Protein AF-A0AA97PGS5-F1 (afdb_monomer)

Sequence (132 aa):
MQLEQACNFINLAALPANTVAGVANTDTDTNTNISINPAQPARRVFKIDGVDFTPLDTDCIIRICKGDKTIHAKFAPAGTEFDWYLDDRLTVLRLRSDCSVISGYVPKPWKVQGDKVSALPDDLSIVLAKWK

Radius of gyration: 24.05 Å; Cα contacts (8 Å, |Δi|>4): 193; chains: 1; bounding box: 53×39×69 Å

Secondary structure (DSSP, 8-state):
-------------------------------------PPPPPPP-EEETTEEE--SS--EEEEEEETTEEEEEEEE-TT-EEEEEETTEEEEEEE-TTS-EEES---TTEEEEEEEGGGS-TT-EEPPPPP-

Nearest PDB structures (foldseek):
  7nlj-assembly1_B  TM=7.992E-01  e=1.648E-04  Pyricularia oryzae Y34
  7nmm-assembly2_J  TM=7.057E-01  e=3.363E-05  Pyricularia oryzae B157
  7b1i-assembly1_C  TM=7.869E-01  e=1.214E-04  Pyricularia oryzae
  6fud-assembly1_B  TM=8.045E-01  e=1.752E-04  Pyricularia oryzae
  6fub-assembly1_B  TM=5.745E-01  e=1.074E-04  Pyricularia oryzae

Structure (mmCIF, N/CA/C/O backbone):
data_AF-A0AA97PGS5-F1
#
_entry.id   AF-A0AA97PGS5-F1
#
loop_
_atom_site.group_PDB
_atom_site.id
_atom_site.type_symbol
_atom_site.label_atom_id
_atom_site.label_alt_id
_atom_site.label_comp_id
_atom_site.label_asym_id
_atom_site.label_entity_id
_atom_site.label_seq_id
_atom_site.pdbx_PDB_ins_code
_atom_site.Cartn_x
_atom_site.Cartn_y
_atom_site.Cartn_z
_atom_site.occupancy
_atom_site.B_iso_or_equiv
_atom_site.auth_seq_id
_atom_site.auth_comp_id
_atom_site.auth_asym_id
_atom_site.auth_atom_id
_atom_site.pdbx_PDB_model_num
ATOM 1 N N . MET A 1 1 ? 20.958 -24.538 51.970 1.00 33.44 1 MET A N 1
ATOM 2 C CA . MET A 1 1 ? 21.495 -23.404 51.192 1.00 33.44 1 MET A CA 1
ATOM 3 C C . MET A 1 1 ? 20.396 -22.887 50.285 1.00 33.44 1 MET A C 1
ATOM 5 O O . MET A 1 1 ? 19.744 -23.700 49.651 1.00 33.44 1 MET A O 1
ATOM 9 N N . GLN A 1 2 ? 20.280 -21.560 50.256 1.00 37.06 2 GLN A N 1
ATOM 10 C CA . GLN A 1 2 ? 19.561 -20.690 49.319 1.00 37.06 2 GLN A CA 1
ATOM 11 C C . GLN A 1 2 ? 18.033 -20.537 49.408 1.00 37.06 2 GLN A C 1
ATOM 13 O O . GLN A 1 2 ? 17.270 -21.481 49.563 1.00 37.06 2 GLN A O 1
ATOM 18 N N . LEU A 1 3 ? 17.695 -19.245 49.363 1.00 29.91 3 LEU A N 1
ATOM 19 C CA . LEU A 1 3 ? 16.444 -18.538 49.581 1.00 29.91 3 LEU A CA 1
ATOM 20 C C . LEU A 1 3 ? 15.441 -18.672 48.425 1.00 29.91 3 LEU A C 1
ATOM 22 O O . LEU A 1 3 ? 15.818 -18.865 47.274 1.00 29.91 3 LEU A O 1
ATOM 26 N N . GLU A 1 4 ? 14.182 -18.455 48.810 1.00 36.16 4 GLU A N 1
ATOM 27 C CA . GLU A 1 4 ? 13.064 -17.807 48.108 1.00 36.16 4 GLU A CA 1
ATOM 28 C C . GLU A 1 4 ? 13.297 -17.234 46.697 1.00 36.16 4 GLU A C 1
ATOM 30 O O . GLU A 1 4 ? 14.165 -16.393 46.489 1.00 36.16 4 GLU A O 1
ATOM 35 N N . GLN A 1 5 ? 12.372 -17.528 45.777 1.00 34.41 5 GLN A N 1
ATOM 36 C CA . GLN A 1 5 ? 11.286 -16.588 45.451 1.00 34.41 5 GLN A CA 1
ATOM 37 C C . GLN A 1 5 ? 10.252 -17.258 44.538 1.00 34.41 5 GLN A C 1
ATOM 39 O O . GLN A 1 5 ? 10.554 -17.698 43.430 1.00 34.41 5 GLN A O 1
ATOM 44 N N . ALA A 1 6 ? 9.006 -17.305 45.009 1.00 40.12 6 ALA A N 1
ATOM 45 C CA . ALA A 1 6 ? 7.849 -17.478 44.149 1.00 40.12 6 ALA A CA 1
ATOM 46 C C . ALA A 1 6 ? 7.619 -16.162 43.393 1.00 40.12 6 ALA A C 1
ATOM 48 O O . ALA A 1 6 ? 7.458 -15.120 44.025 1.00 40.12 6 ALA A O 1
ATOM 49 N N . CYS A 1 7 ? 7.564 -16.206 42.063 1.00 32.34 7 CYS A N 1
ATOM 50 C CA . CYS A 1 7 ? 7.013 -15.111 41.271 1.00 32.34 7 CYS A CA 1
ATOM 51 C C . CYS A 1 7 ? 5.792 -15.620 40.514 1.00 32.34 7 CYS A C 1
ATOM 53 O O . CYS A 1 7 ? 5.876 -16.456 39.616 1.00 32.34 7 CYS A O 1
ATOM 55 N N . ASN A 1 8 ? 4.653 -15.117 40.980 1.00 35.53 8 ASN A N 1
ATOM 56 C CA . ASN A 1 8 ? 3.307 -15.345 40.496 1.00 35.53 8 ASN A CA 1
ATOM 57 C C . ASN A 1 8 ? 3.181 -15.194 38.978 1.00 35.53 8 ASN A C 1
ATOM 59 O O . ASN A 1 8 ? 3.725 -14.274 38.368 1.00 35.53 8 ASN A O 1
ATOM 63 N N . PHE A 1 9 ? 2.349 -16.057 38.402 1.00 35.41 9 PHE A N 1
ATOM 64 C CA . PHE A 1 9 ? 1.751 -15.860 37.092 1.00 35.41 9 PHE A CA 1
ATOM 65 C C . PHE A 1 9 ? 1.035 -14.504 37.040 1.00 35.41 9 PHE A C 1
ATOM 67 O O . PHE A 1 9 ? 0.063 -14.290 37.763 1.00 35.41 9 PHE A O 1
ATOM 74 N N . ILE A 1 10 ? 1.456 -13.623 36.134 1.00 39.31 10 ILE A N 1
ATOM 75 C CA . ILE A 1 10 ? 0.593 -12.563 35.612 1.00 39.31 10 ILE A CA 1
ATOM 76 C C . ILE A 1 10 ? 0.403 -12.862 34.129 1.00 39.31 10 ILE A C 1
ATOM 78 O O . ILE A 1 10 ? 1.186 -12.445 33.280 1.00 39.31 10 ILE A O 1
ATOM 82 N N . ASN A 1 11 ? -0.651 -13.618 33.813 1.00 36.28 11 ASN A N 1
ATOM 83 C CA . ASN A 1 11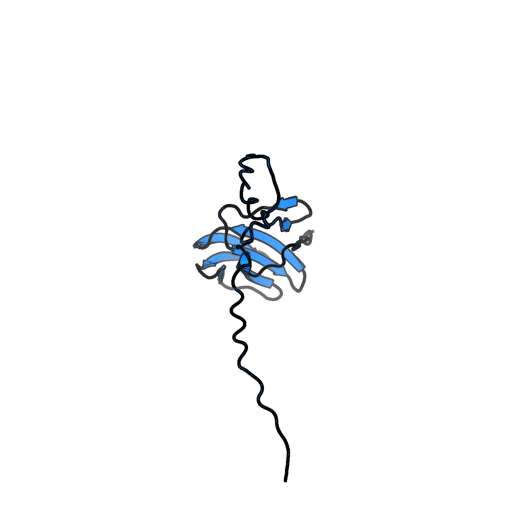 ? -1.256 -13.530 32.491 1.00 36.28 11 ASN A CA 1
ATOM 84 C C . ASN A 1 11 ? -1.828 -12.111 32.378 1.00 36.28 11 ASN A C 1
ATOM 86 O O . ASN A 1 11 ? -2.924 -11.850 32.872 1.00 36.28 11 ASN A O 1
ATOM 90 N N . LEU A 1 12 ? -1.090 -11.184 31.759 1.00 33.88 12 LEU A N 1
ATOM 91 C CA . LEU A 1 12 ? -1.674 -9.938 31.266 1.00 33.88 12 LEU A CA 1
ATOM 92 C C . LEU A 1 12 ? -2.566 -10.283 30.069 1.00 33.88 12 LEU A C 1
ATOM 94 O O . LEU A 1 12 ? -2.195 -10.110 28.911 1.00 33.88 12 LEU A O 1
ATOM 98 N N . ALA A 1 13 ? -3.770 -10.773 30.357 1.00 35.75 13 ALA A N 1
ATOM 99 C CA . ALA A 1 13 ? -4.888 -10.537 29.468 1.00 35.75 13 ALA A CA 1
ATOM 100 C C . ALA A 1 13 ? -5.117 -9.022 29.477 1.00 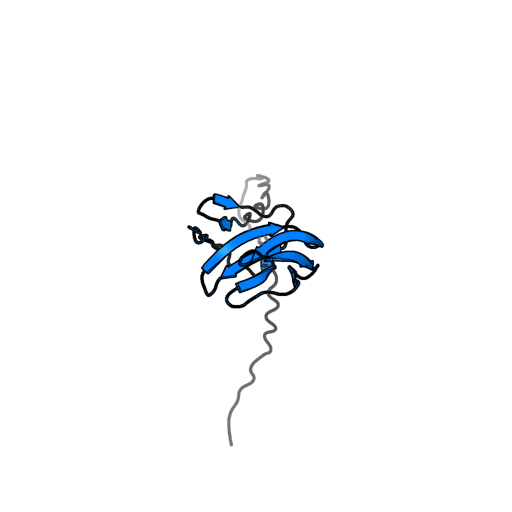35.75 13 ALA A C 1
ATOM 102 O O . ALA A 1 13 ? -5.642 -8.471 30.444 1.00 35.75 13 ALA A O 1
ATOM 103 N N . ALA A 1 14 ? -4.670 -8.335 28.426 1.00 38.25 14 ALA A N 1
ATOM 104 C CA . ALA A 1 14 ? -5.078 -6.964 28.162 1.00 38.25 14 ALA A CA 1
ATOM 105 C C . ALA A 1 14 ? -6.570 -6.981 27.796 1.00 38.25 14 ALA A C 1
ATOM 107 O O . ALA A 1 14 ? -6.951 -7.023 26.629 1.00 38.25 14 ALA A O 1
ATOM 108 N N . LEU A 1 15 ? -7.418 -7.025 28.821 1.00 40.41 15 LEU A N 1
ATOM 109 C CA . LEU A 1 15 ? -8.827 -6.685 28.715 1.00 40.41 15 LEU A CA 1
ATOM 110 C C . LEU A 1 15 ? -8.892 -5.205 28.311 1.00 40.41 15 LEU A C 1
ATOM 112 O O . LEU A 1 15 ? -8.265 -4.381 28.985 1.00 40.41 15 LEU A O 1
ATOM 116 N N . PRO A 1 16 ? -9.608 -4.826 27.238 1.00 38.66 16 PRO A N 1
ATOM 117 C CA . PRO A 1 16 ? -9.872 -3.419 26.992 1.00 38.66 16 PRO A CA 1
ATOM 118 C C . PRO A 1 16 ? -10.642 -2.870 28.196 1.00 38.66 16 PRO A C 1
ATOM 120 O O . PRO A 1 16 ? -11.685 -3.401 28.581 1.00 38.66 16 PRO A O 1
ATOM 123 N N . ALA A 1 17 ? -10.084 -1.834 28.818 1.00 42.78 17 ALA A N 1
ATOM 124 C CA . ALA A 1 17 ? -10.633 -1.165 29.985 1.00 42.78 17 ALA A CA 1
ATOM 125 C C . ALA A 1 17 ? -11.922 -0.410 29.627 1.00 42.78 17 ALA A C 1
ATOM 127 O O . ALA A 1 17 ? -11.920 0.805 29.497 1.00 42.78 17 ALA A O 1
ATOM 128 N N . ASN A 1 18 ? -13.031 -1.136 29.498 1.00 44.66 18 ASN A N 1
ATOM 129 C CA . ASN A 1 18 ? -14.378 -0.578 29.448 1.00 44.66 18 ASN A CA 1
ATOM 130 C C . ASN A 1 18 ? -15.211 -1.169 30.584 1.00 44.66 18 ASN A C 1
ATOM 132 O O . ASN A 1 18 ? -16.165 -1.912 30.371 1.00 44.66 18 ASN A O 1
ATOM 136 N N . THR A 1 19 ? -14.846 -0.850 31.821 1.00 38.78 19 THR A N 1
ATOM 137 C CA . THR A 1 19 ? -15.784 -0.939 32.942 1.00 38.78 19 THR A CA 1
ATOM 138 C C . THR A 1 19 ? -15.383 0.092 33.986 1.00 38.78 19 THR A C 1
ATOM 140 O O . THR A 1 19 ? -14.689 -0.212 34.951 1.00 38.78 19 THR A O 1
ATOM 143 N N . VAL A 1 20 ? -15.826 1.338 33.807 1.00 41.09 20 VAL A N 1
ATOM 144 C CA . VAL A 1 20 ? -16.028 2.196 34.976 1.00 41.09 20 VAL A CA 1
ATOM 145 C C . VAL A 1 20 ? -17.284 1.656 35.648 1.00 41.09 20 VAL A C 1
ATOM 147 O O . VAL A 1 20 ? -18.405 2.021 35.304 1.00 41.09 20 VAL A O 1
ATOM 150 N N . ALA A 1 21 ? -17.085 0.699 36.550 1.00 35.44 21 ALA A N 1
ATOM 151 C CA . ALA A 1 21 ? -18.078 0.367 37.549 1.00 35.44 21 ALA A CA 1
ATOM 152 C C . ALA A 1 21 ? -18.263 1.628 38.397 1.00 35.44 21 ALA A C 1
ATOM 154 O O . ALA A 1 21 ? -17.370 2.015 39.152 1.00 35.44 21 ALA A O 1
ATOM 155 N N . GLY A 1 22 ? -19.395 2.307 38.217 1.00 37.28 22 GLY A N 1
ATOM 156 C CA . GLY A 1 22 ? -19.840 3.341 39.136 1.00 37.28 22 GLY A CA 1
ATOM 157 C C . GLY A 1 22 ? -20.053 2.701 40.500 1.00 37.28 22 GLY A C 1
ATOM 158 O O . GLY A 1 22 ? -21.092 2.100 40.755 1.00 37.28 22 GLY A O 1
ATOM 159 N N . VAL A 1 23 ? -19.046 2.792 41.365 1.00 35.66 23 VAL A N 1
ATOM 160 C CA . VAL A 1 23 ? -19.227 2.576 42.795 1.00 35.66 23 VAL A CA 1
ATOM 161 C C . VAL A 1 23 ? -20.015 3.779 43.291 1.00 35.66 23 VAL A C 1
ATOM 163 O O . VAL A 1 23 ? -19.505 4.897 43.347 1.00 35.66 23 VAL A O 1
ATOM 166 N N . ALA A 1 24 ? -21.290 3.541 43.581 1.00 34.59 24 ALA A N 1
ATOM 167 C CA . ALA A 1 24 ? -22.124 4.458 44.329 1.00 34.59 24 ALA A CA 1
ATOM 168 C C . ALA A 1 24 ? -21.511 4.626 45.726 1.00 34.59 24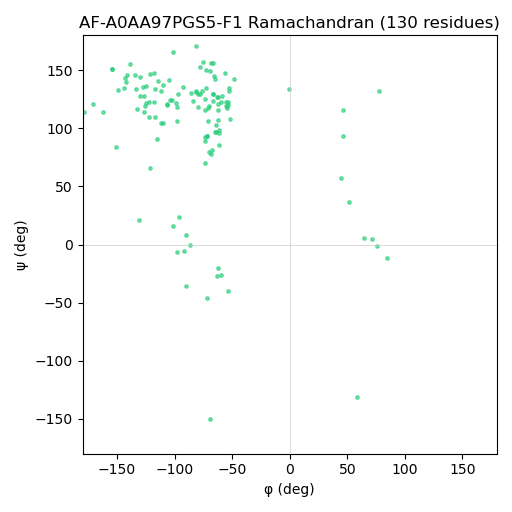 ALA A C 1
ATOM 170 O O . ALA A 1 24 ? -21.706 3.784 46.601 1.00 34.59 24 ALA A O 1
ATOM 171 N N . ASN A 1 25 ? -20.754 5.704 45.926 1.00 36.88 25 ASN A N 1
ATOM 172 C CA . ASN A 1 25 ? -20.544 6.226 47.265 1.00 36.88 25 ASN A CA 1
ATOM 173 C C . ASN A 1 25 ? -21.844 6.914 47.680 1.00 36.88 25 ASN A C 1
ATOM 175 O O . ASN A 1 25 ? -22.297 7.871 47.056 1.00 36.88 25 ASN A O 1
ATOM 179 N N . THR A 1 26 ? -22.461 6.348 48.709 1.00 44.34 26 THR A N 1
ATOM 180 C CA . THR A 1 26 ? -23.540 6.933 49.493 1.00 44.34 26 THR A CA 1
ATOM 181 C C . THR A 1 26 ? -23.139 8.318 49.976 1.00 44.34 26 THR A C 1
ATOM 183 O O . THR A 1 26 ? -22.300 8.413 50.863 1.00 44.34 26 THR A O 1
ATOM 186 N N . ASP A 1 27 ? -23.744 9.356 49.404 1.00 38.56 27 ASP A N 1
ATOM 187 C CA . ASP A 1 27 ? -24.137 10.559 50.133 1.00 38.56 27 ASP A CA 1
ATOM 188 C C . ASP A 1 27 ? -25.181 11.350 49.323 1.00 38.56 27 ASP A C 1
ATOM 190 O O . ASP A 1 27 ? -24.914 11.853 48.239 1.00 38.56 27 ASP A O 1
ATOM 194 N N . THR A 1 28 ? -26.384 11.394 49.897 1.00 42.91 28 THR A N 1
ATOM 195 C CA . THR A 1 28 ? -27.423 12.441 49.837 1.00 42.91 28 THR A CA 1
ATOM 196 C C . THR A 1 28 ? -27.818 13.076 48.487 1.00 42.91 28 THR A C 1
ATOM 198 O O . THR A 1 28 ? -27.079 13.847 47.891 1.00 42.91 28 THR A O 1
ATOM 201 N N . ASP A 1 29 ? -29.081 12.838 48.105 1.00 43.91 29 ASP 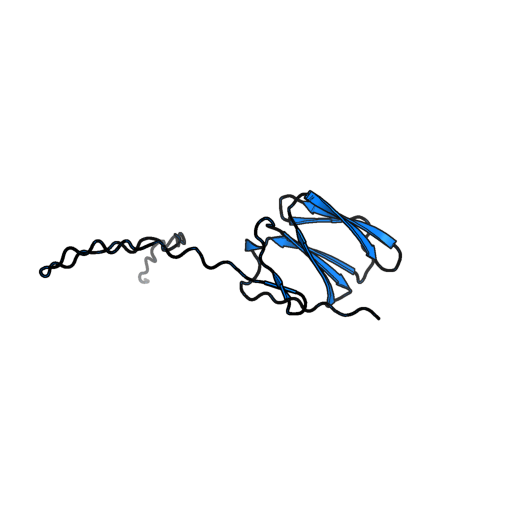A N 1
ATOM 202 C CA . ASP A 1 29 ? -29.973 13.718 47.329 1.00 43.91 29 ASP A CA 1
ATOM 203 C C . ASP A 1 29 ? -29.432 14.418 46.067 1.00 43.91 29 ASP A C 1
ATOM 205 O O . ASP A 1 29 ? -28.990 15.562 46.100 1.00 43.91 29 ASP A O 1
ATOM 209 N N . THR A 1 30 ? -29.626 13.792 44.899 1.00 37.78 30 THR A N 1
ATOM 210 C CA . THR A 1 30 ? -30.360 14.376 43.749 1.00 37.78 30 THR A CA 1
ATOM 211 C C . THR A 1 30 ? -30.415 13.370 42.598 1.00 37.78 30 THR A C 1
ATOM 213 O O . THR A 1 30 ? -29.411 13.007 41.992 1.00 37.78 30 THR A O 1
ATOM 216 N N . ASN A 1 31 ? -31.624 12.912 42.281 1.00 43.38 31 ASN A N 1
ATOM 217 C CA . ASN A 1 31 ? -31.918 11.903 41.267 1.00 43.38 31 ASN A CA 1
ATOM 218 C C . ASN A 1 31 ? -31.773 12.476 39.840 1.00 43.38 31 ASN A C 1
ATOM 220 O O . ASN A 1 31 ? -32.759 12.702 39.138 1.00 43.38 31 ASN A O 1
ATOM 224 N N . THR A 1 32 ? -30.541 12.757 39.413 1.00 41.91 32 THR A N 1
ATOM 225 C CA . THR A 1 32 ? -30.225 13.038 38.009 1.00 41.91 32 THR A CA 1
ATOM 226 C C . THR A 1 32 ? -29.699 11.760 37.367 1.00 41.91 32 THR A C 1
ATOM 228 O O . THR A 1 32 ? -28.585 11.320 37.626 1.00 41.91 32 THR A O 1
ATOM 231 N N . ASN A 1 33 ? -30.530 11.138 36.526 1.00 42.31 33 ASN A N 1
ATOM 232 C CA . ASN A 1 33 ? -30.110 10.089 35.599 1.00 42.31 33 ASN A CA 1
ATOM 233 C C . ASN A 1 33 ? -29.073 10.679 34.629 1.00 42.31 33 ASN A C 1
ATOM 235 O O . ASN A 1 33 ? -29.418 11.153 33.546 1.00 42.31 33 ASN A O 1
ATOM 239 N N . ILE A 1 34 ? -27.800 10.685 35.022 1.00 49.41 34 ILE A N 1
ATOM 240 C CA . ILE A 1 34 ? -26.691 11.004 34.127 1.00 49.41 34 ILE A CA 1
ATOM 241 C C . ILE A 1 34 ? -26.555 9.807 33.189 1.00 49.41 34 ILE A C 1
ATOM 243 O O . ILE A 1 34 ? -25.917 8.804 33.503 1.00 49.41 34 ILE A O 1
ATOM 247 N N . SER A 1 35 ? -27.217 9.894 32.036 1.00 44.69 35 SER A N 1
ATOM 248 C CA . SER A 1 35 ? -26.968 9.000 30.913 1.00 44.69 35 SER A CA 1
ATOM 249 C C . SER A 1 35 ? -25.532 9.242 30.453 1.00 44.69 35 SER A C 1
ATOM 251 O O . SER A 1 35 ? -25.240 10.210 29.749 1.00 44.69 35 SER A O 1
ATOM 253 N N . ILE A 1 36 ? -24.609 8.401 30.919 1.00 50.50 36 ILE A N 1
ATOM 254 C CA . ILE A 1 36 ? -23.239 8.379 30.416 1.00 50.50 36 ILE A CA 1
ATOM 255 C C . ILE A 1 36 ? -23.333 7.779 29.018 1.00 50.50 36 ILE A C 1
ATOM 257 O O . ILE A 1 36 ? -23.373 6.562 28.849 1.00 50.50 36 ILE A O 1
ATOM 261 N N . ASN A 1 37 ? -23.444 8.644 28.012 1.00 51.44 37 ASN A N 1
ATOM 262 C CA . ASN A 1 37 ? -23.331 8.226 26.627 1.00 51.44 37 ASN A CA 1
ATOM 263 C C . ASN A 1 37 ? -21.906 7.671 26.457 1.00 51.44 37 ASN A C 1
ATOM 265 O O . ASN A 1 37 ? -20.957 8.430 26.689 1.00 51.44 37 ASN A O 1
ATOM 269 N N . PRO A 1 38 ? -21.712 6.373 26.152 1.00 53.03 38 PRO A N 1
ATOM 270 C CA . PRO A 1 38 ? -20.373 5.844 25.951 1.00 53.03 38 PRO A CA 1
ATOM 271 C C . PRO A 1 38 ? -19.698 6.680 24.867 1.00 53.03 38 PRO A C 1
ATOM 273 O O . PRO A 1 38 ? -20.234 6.832 23.768 1.00 53.03 38 PRO A O 1
ATOM 276 N N . ALA A 1 39 ? -18.549 7.273 25.200 1.00 61.66 39 ALA A N 1
ATOM 277 C CA . ALA A 1 39 ? -17.771 8.027 24.233 1.00 61.66 39 ALA A CA 1
ATOM 278 C C . ALA A 1 39 ? -17.532 7.120 23.021 1.00 61.66 39 ALA A C 1
ATOM 280 O O . ALA A 1 39 ? -17.016 6.008 23.172 1.00 61.66 39 ALA A O 1
ATOM 281 N N . GLN A 1 40 ? -17.957 7.562 21.834 1.00 57.44 40 GLN A N 1
ATOM 282 C CA . GLN A 1 40 ? -17.649 6.836 20.608 1.00 57.44 40 GLN A CA 1
ATOM 283 C C . GLN A 1 40 ? -16.133 6.611 20.559 1.00 57.44 40 GLN A C 1
ATOM 285 O O . GLN A 1 40 ? -15.381 7.545 20.862 1.00 57.44 40 GLN A O 1
ATOM 290 N N . PRO A 1 41 ? -15.673 5.395 20.212 1.00 58.56 41 PRO A N 1
ATOM 291 C CA . PRO A 1 41 ? -14.249 5.125 20.113 1.00 58.56 41 PRO A CA 1
ATOM 292 C C . PRO A 1 41 ? -13.607 6.168 19.199 1.00 58.56 41 PRO A C 1
ATOM 294 O O . PRO A 1 41 ? -14.134 6.465 18.122 1.00 58.56 41 PRO A O 1
ATOM 297 N N . ALA A 1 42 ? -12.496 6.752 19.655 1.00 65.19 42 ALA A N 1
ATOM 298 C CA . ALA A 1 42 ? -11.779 7.762 18.894 1.00 65.19 42 ALA A CA 1
ATOM 299 C C . ALA A 1 42 ? -11.444 7.194 17.509 1.00 65.19 42 ALA A C 1
ATOM 301 O O . ALA A 1 42 ? -10.761 6.177 17.373 1.00 65.19 42 ALA A O 1
ATOM 302 N N . ARG A 1 43 ? -11.986 7.827 16.469 1.00 73.69 43 ARG A N 1
ATOM 303 C CA . ARG A 1 43 ? -11.793 7.396 15.087 1.00 73.69 43 ARG A CA 1
ATOM 304 C C . ARG A 1 43 ? -10.338 7.682 14.702 1.00 73.69 43 ARG A C 1
ATOM 306 O O . ARG A 1 43 ? -9.917 8.834 14.744 1.00 73.69 43 ARG A O 1
ATOM 313 N N . ARG A 1 44 ? -9.570 6.645 14.355 1.00 83.94 44 ARG A N 1
ATOM 314 C CA . ARG A 1 44 ? -8.150 6.776 13.972 1.00 83.94 44 ARG A CA 1
ATOM 315 C C . ARG A 1 44 ? -8.036 7.540 12.652 1.00 83.94 44 ARG A C 1
ATOM 317 O O . ARG A 1 44 ? -8.713 7.187 11.687 1.00 83.94 44 ARG A O 1
ATOM 324 N N . VAL A 1 45 ? -7.194 8.570 12.609 1.00 87.62 45 VAL A N 1
ATOM 325 C CA . VAL A 1 45 ? -6.978 9.412 11.423 1.00 87.62 45 VAL A CA 1
ATOM 326 C C . VAL A 1 45 ? -5.527 9.283 10.985 1.00 87.62 45 VAL A C 1
ATOM 328 O O . VAL A 1 45 ? -4.616 9.579 11.748 1.00 87.62 45 VAL A O 1
ATOM 331 N N . PHE A 1 46 ? -5.327 8.866 9.742 1.00 90.69 46 PHE A N 1
ATOM 332 C CA . PHE A 1 46 ? -4.021 8.746 9.101 1.00 90.69 46 PHE A CA 1
ATOM 333 C C . PHE A 1 46 ? -3.780 9.924 8.171 1.00 90.69 46 PHE A C 1
ATOM 335 O O . PHE A 1 46 ? -4.727 10.620 7.811 1.00 90.69 46 PHE A O 1
ATOM 342 N N . LYS A 1 47 ? -2.539 10.134 7.727 1.00 92.88 47 LYS A N 1
ATOM 343 C CA . LYS A 1 47 ? -2.237 11.183 6.743 1.00 92.88 47 LYS A CA 1
ATOM 344 C C . LYS A 1 47 ? -1.467 10.635 5.551 1.00 92.88 47 LYS A C 1
ATOM 346 O O . LYS A 1 47 ? -0.512 9.884 5.726 1.00 92.88 47 LYS A O 1
ATOM 351 N N . ILE A 1 48 ? -1.856 11.037 4.344 1.00 91.56 48 ILE A N 1
ATOM 352 C CA . ILE A 1 48 ? -1.077 10.830 3.114 1.00 91.56 48 ILE A CA 1
ATOM 353 C C . ILE A 1 48 ? -0.906 12.200 2.461 1.00 91.56 48 ILE A C 1
ATOM 355 O O . ILE A 1 48 ? -1.894 12.868 2.175 1.00 91.56 48 ILE A O 1
ATOM 359 N N . ASP A 1 49 ? 0.335 12.655 2.289 1.00 91.88 49 ASP A N 1
ATOM 360 C CA . ASP A 1 49 ? 0.661 14.009 1.807 1.00 91.88 49 ASP A CA 1
ATOM 361 C C . ASP A 1 49 ? -0.046 15.132 2.588 1.00 91.88 49 ASP A C 1
ATOM 363 O O . ASP A 1 49 ? -0.451 16.156 2.041 1.00 91.88 49 ASP A O 1
ATOM 367 N N . GLY A 1 50 ? -0.204 14.936 3.901 1.00 89.06 50 GLY A N 1
ATOM 368 C CA . GLY A 1 50 ? -0.875 15.888 4.790 1.00 89.06 50 GLY A CA 1
ATOM 369 C C . GLY A 1 50 ? -2.402 15.897 4.680 1.00 89.06 50 GLY A C 1
ATOM 370 O O . GLY A 1 50 ? -3.045 16.619 5.438 1.00 89.06 50 GLY A O 1
ATOM 371 N N . VAL A 1 51 ? -2.982 15.088 3.791 1.00 89.38 51 VAL A N 1
ATOM 372 C CA . VAL A 1 51 ? -4.428 14.892 3.694 1.00 89.38 51 VAL A CA 1
ATOM 373 C C . VAL A 1 51 ? -4.853 13.832 4.697 1.00 89.38 51 VAL A C 1
ATOM 375 O O . VAL A 1 51 ? -4.353 12.705 4.672 1.00 89.38 51 VAL A O 1
ATOM 378 N N . ASP A 1 52 ? -5.787 14.205 5.565 1.00 89.50 52 ASP A N 1
ATOM 379 C CA . ASP A 1 52 ? -6.374 13.301 6.543 1.00 89.50 52 ASP A CA 1
ATOM 380 C C . ASP A 1 52 ? -7.192 12.213 5.837 1.00 89.50 52 ASP A C 1
ATOM 382 O O . ASP A 1 52 ? -8.052 12.480 4.995 1.00 89.50 52 ASP A O 1
ATOM 386 N N . PHE A 1 53 ? -6.924 10.967 6.202 1.00 84.25 53 PHE A N 1
ATOM 387 C CA . PHE A 1 53 ? -7.609 9.792 5.710 1.00 84.25 53 PHE A CA 1
ATOM 388 C C . PHE A 1 53 ? -8.155 8.995 6.879 1.00 84.25 53 PHE A C 1
ATOM 390 O O . PHE A 1 53 ? -7.470 8.745 7.873 1.00 84.25 53 PHE A O 1
ATOM 397 N N . THR A 1 54 ? -9.390 8.536 6.738 1.00 86.25 54 THR A N 1
ATOM 398 C CA . THR A 1 54 ? -10.004 7.692 7.745 1.00 86.25 54 THR A CA 1
ATOM 399 C C . THR A 1 54 ? -10.541 6.411 7.120 1.00 86.25 54 THR A C 1
ATOM 401 O O . THR A 1 54 ? -11.496 6.482 6.343 1.00 86.25 54 THR A O 1
ATOM 404 N N . PRO A 1 55 ? -9.976 5.245 7.464 1.00 76.88 55 PRO A N 1
ATOM 405 C CA . PRO A 1 55 ? -10.410 3.966 6.931 1.00 76.88 55 PRO A CA 1
ATOM 406 C C . PRO A 1 55 ? -11.746 3.592 7.567 1.00 76.88 55 PRO A C 1
ATOM 408 O O . PRO A 1 55 ? -11.791 3.042 8.661 1.00 76.88 55 PRO A O 1
ATOM 411 N N . LEU A 1 56 ? -12.842 3.971 6.908 1.00 75.69 56 LEU A N 1
ATOM 412 C CA . LEU A 1 56 ? -14.195 3.581 7.311 1.00 75.69 56 LEU A CA 1
ATOM 413 C C . LEU A 1 56 ? -14.451 2.105 7.026 1.00 75.69 56 LEU A C 1
ATOM 415 O O . LEU A 1 56 ? -14.923 1.392 7.901 1.00 75.69 56 LEU A O 1
ATOM 419 N N . ASP A 1 57 ? -14.068 1.672 5.825 1.00 72.44 57 ASP A N 1
ATOM 420 C CA . ASP A 1 57 ? -14.426 0.363 5.270 1.00 72.44 57 ASP A CA 1
ATOM 421 C C . ASP A 1 57 ? -13.197 -0.384 4.720 1.00 7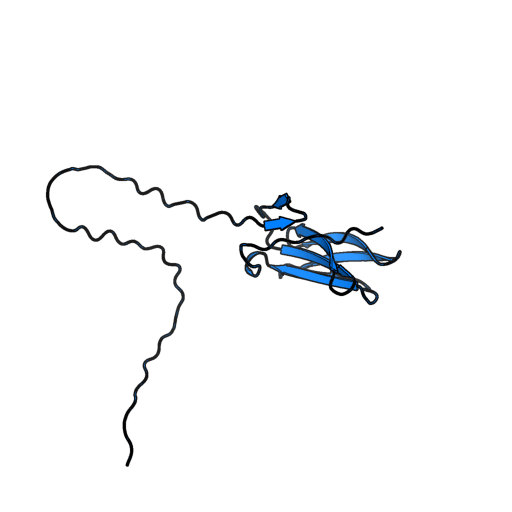2.44 57 ASP A C 1
ATOM 423 O O . ASP A 1 57 ? -13.300 -1.233 3.833 1.00 72.44 57 ASP A O 1
ATOM 427 N N . THR A 1 58 ? -11.994 -0.017 5.174 1.00 81.81 58 THR A N 1
ATOM 428 C CA . THR A 1 58 ? -10.739 -0.562 4.637 1.00 81.81 58 THR A CA 1
ATOM 429 C C . THR A 1 58 ? -9.801 -0.998 5.751 1.00 81.81 58 THR A C 1
ATOM 431 O O . THR A 1 58 ? -9.275 -0.163 6.480 1.00 81.81 58 THR A O 1
ATOM 434 N N . ASP A 1 59 ? -9.502 -2.289 5.818 1.00 86.56 59 ASP A N 1
ATOM 435 C CA . ASP A 1 59 ? -8.600 -2.833 6.840 1.00 86.56 59 ASP A CA 1
ATOM 436 C C . ASP A 1 59 ? -7.141 -2.896 6.393 1.00 86.56 59 ASP A C 1
ATOM 438 O O . ASP A 1 59 ? -6.265 -3.220 7.195 1.00 86.56 59 ASP A O 1
ATOM 442 N N . CYS A 1 60 ? -6.867 -2.580 5.126 1.00 93.19 60 CYS A N 1
ATOM 443 C CA . CYS A 1 60 ? -5.540 -2.673 4.543 1.00 93.19 60 CYS A CA 1
ATOM 444 C C . CYS A 1 60 ? -5.062 -1.327 4.002 1.00 93.19 60 CYS A C 1
ATOM 446 O O . CYS A 1 60 ? -5.826 -0.535 3.446 1.00 93.19 60 CYS A O 1
ATOM 448 N N . ILE A 1 61 ? -3.755 -1.118 4.090 1.00 94.25 61 ILE A N 1
ATOM 449 C CA . ILE A 1 61 ? -3.032 -0.139 3.288 1.00 94.25 61 ILE A CA 1
ATOM 450 C C . ILE A 1 61 ? -2.068 -0.881 2.372 1.00 94.25 61 ILE A C 1
ATOM 452 O O . ILE A 1 61 ? -1.430 -1.846 2.785 1.00 94.25 61 ILE A O 1
ATOM 456 N N . ILE A 1 62 ? -1.942 -0.419 1.135 1.00 95.06 62 ILE A N 1
ATOM 457 C CA . ILE A 1 62 ? -0.874 -0.821 0.227 1.00 95.06 62 ILE A CA 1
ATOM 458 C C . ILE A 1 62 ? 0.087 0.342 0.022 1.00 95.06 62 ILE A C 1
ATOM 460 O O . ILE A 1 62 ? -0.336 1.486 -0.141 1.00 95.06 62 ILE A O 1
ATOM 464 N N . ARG A 1 63 ? 1.387 0.048 0.040 1.00 95.44 63 ARG A N 1
ATOM 465 C CA . ARG A 1 63 ? 2.480 0.997 -0.163 1.00 95.44 63 ARG A CA 1
ATOM 466 C C . ARG A 1 63 ? 3.400 0.488 -1.262 1.00 95.44 63 ARG A C 1
ATOM 468 O O . ARG A 1 63 ? 3.878 -0.644 -1.210 1.00 95.44 63 ARG A O 1
ATOM 475 N N . ILE A 1 64 ? 3.667 1.338 -2.243 1.00 95.31 64 ILE A N 1
ATOM 476 C CA . ILE A 1 64 ? 4.635 1.087 -3.308 1.00 95.31 64 ILE A CA 1
ATOM 477 C C . ILE A 1 64 ? 5.839 1.963 -3.029 1.00 95.31 64 ILE A C 1
ATOM 479 O O . ILE A 1 64 ? 5.733 3.189 -2.966 1.00 95.31 64 ILE A O 1
ATOM 483 N N . CYS A 1 65 ? 6.987 1.326 -2.860 1.00 95.06 65 CYS A N 1
ATOM 484 C CA . CYS A 1 65 ? 8.236 1.965 -2.502 1.00 95.06 65 CYS A CA 1
ATOM 485 C C . CYS A 1 65 ? 9.274 1.768 -3.609 1.00 95.06 65 CYS A C 1
ATOM 487 O O . CYS A 1 65 ? 9.310 0.716 -4.249 1.00 95.06 65 CYS A O 1
ATOM 489 N N . LYS A 1 66 ? 10.158 2.750 -3.788 1.00 93.94 66 LYS A N 1
ATOM 490 C CA . LYS A 1 66 ? 11.385 2.626 -4.583 1.00 93.94 66 LYS A CA 1
ATOM 491 C C . LYS A 1 66 ? 12.570 2.958 -3.681 1.00 93.94 66 LYS A C 1
ATOM 493 O O . LYS A 1 66 ? 12.732 4.107 -3.265 1.00 93.94 66 LYS A O 1
ATOM 498 N N . GLY A 1 67 ? 13.366 1.946 -3.337 1.00 91.94 67 GLY A N 1
ATOM 499 C CA . GLY A 1 67 ? 14.284 2.030 -2.199 1.00 91.94 67 GLY A CA 1
ATOM 500 C C . GLY A 1 67 ? 13.510 2.318 -0.909 1.00 91.94 67 GLY A C 1
ATOM 501 O O . GLY A 1 67 ? 12.473 1.704 -0.660 1.00 91.94 67 GLY A O 1
ATOM 502 N N . ASP A 1 68 ? 13.969 3.303 -0.138 1.00 90.69 68 ASP A N 1
ATOM 503 C CA . ASP A 1 68 ? 13.354 3.694 1.141 1.00 90.69 68 ASP A CA 1
ATOM 504 C C . ASP A 1 68 ? 12.211 4.713 0.995 1.00 90.69 68 ASP A C 1
ATOM 506 O O . ASP A 1 68 ? 11.610 5.142 1.979 1.00 90.69 68 ASP A O 1
ATOM 510 N N . LYS A 1 69 ? 11.900 5.134 -0.235 1.00 92.75 69 LYS A N 1
ATOM 511 C CA . LYS A 1 69 ? 10.890 6.162 -0.505 1.00 92.75 69 LYS A CA 1
ATOM 512 C C . LYS A 1 69 ? 9.556 5.528 -0.862 1.00 92.75 69 LYS A C 1
ATOM 514 O O . LYS A 1 69 ? 9.495 4.710 -1.777 1.00 92.75 69 LYS A O 1
ATOM 519 N N . THR A 1 70 ? 8.482 5.962 -0.208 1.00 95.19 70 THR A N 1
ATOM 520 C CA . THR A 1 70 ? 7.112 5.609 -0.606 1.00 95.19 70 THR A CA 1
ATOM 521 C C . THR A 1 70 ? 6.695 6.485 -1.781 1.00 95.19 70 THR A C 1
ATOM 523 O O . THR A 1 70 ? 6.664 7.702 -1.657 1.00 95.19 70 THR A O 1
ATOM 526 N N . ILE A 1 71 ? 6.408 5.875 -2.928 1.00 94.94 71 ILE A N 1
ATOM 527 C CA . ILE A 1 71 ? 5.957 6.553 -4.153 1.00 94.94 71 ILE A CA 1
ATOM 528 C C . ILE A 1 71 ? 4.432 6.640 -4.185 1.00 94.94 71 ILE A C 1
ATOM 530 O O . ILE A 1 71 ? 3.865 7.626 -4.642 1.00 94.94 71 ILE A O 1
ATOM 534 N N . HIS A 1 72 ? 3.767 5.604 -3.681 1.00 94.38 72 HIS A N 1
ATOM 535 C CA . HIS A 1 72 ? 2.316 5.539 -3.625 1.00 94.38 72 HIS A CA 1
ATOM 536 C C . HIS A 1 72 ? 1.867 4.848 -2.345 1.00 94.38 72 HIS A C 1
ATOM 538 O O . HIS A 1 72 ? 2.497 3.886 -1.900 1.00 94.38 72 HIS A O 1
ATOM 544 N N . ALA A 1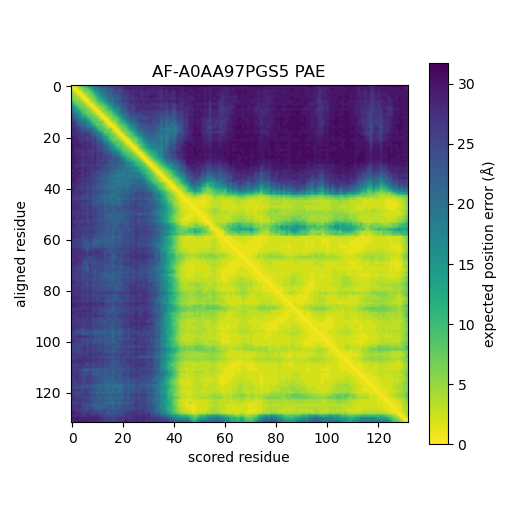 73 ? 0.763 5.319 -1.778 1.00 93.88 73 ALA A N 1
ATOM 545 C CA . ALA A 1 73 ? 0.084 4.663 -0.679 1.00 93.88 73 ALA A CA 1
ATOM 546 C C . ALA A 1 73 ? -1.426 4.811 -0.853 1.00 93.88 73 ALA A C 1
ATOM 548 O O . ALA A 1 73 ? -1.905 5.876 -1.243 1.00 93.88 73 ALA A O 1
ATOM 549 N N . LYS A 1 74 ? -2.170 3.747 -0.560 1.00 91.69 74 LYS A N 1
ATOM 550 C CA . LYS A 1 74 ? -3.627 3.745 -0.663 1.00 91.69 74 LYS A CA 1
ATOM 551 C C . LYS A 1 74 ? -4.230 2.804 0.365 1.00 91.69 74 LYS A C 1
ATOM 553 O O . LYS A 1 74 ? -3.804 1.660 0.488 1.00 91.69 74 LYS A O 1
ATOM 558 N N . PHE A 1 75 ? -5.249 3.276 1.068 1.00 92.38 75 PHE A N 1
ATOM 559 C CA . PHE A 1 75 ? -6.113 2.415 1.863 1.00 92.38 75 PHE A CA 1
ATOM 560 C C . PHE A 1 75 ? -7.154 1.762 0.955 1.00 92.38 75 PHE A C 1
ATOM 562 O O . PHE A 1 75 ? -7.759 2.425 0.109 1.00 92.38 75 PHE A O 1
ATOM 569 N N . ALA A 1 76 ? -7.325 0.454 1.092 1.00 91.38 76 ALA A N 1
ATOM 570 C CA . ALA A 1 76 ? -8.208 -0.330 0.242 1.00 91.38 76 ALA A CA 1
ATOM 571 C C . ALA A 1 76 ? -8.692 -1.581 0.987 1.00 91.38 76 ALA A C 1
ATOM 573 O O . ALA A 1 76 ? -7.978 -2.091 1.854 1.00 91.38 76 ALA A O 1
ATOM 574 N N . PRO A 1 77 ? -9.888 -2.101 0.672 1.00 91.94 77 PRO A N 1
ATOM 575 C CA . PRO A 1 77 ? -10.332 -3.362 1.242 1.00 91.94 77 PRO A CA 1
ATOM 576 C C . PRO A 1 77 ? -9.468 -4.522 0.729 1.00 91.94 77 PRO A C 1
ATOM 578 O O . PRO A 1 77 ? -8.879 -4.467 -0.359 1.00 91.94 77 PRO A O 1
ATOM 581 N N . ALA A 1 78 ? -9.423 -5.606 1.500 1.00 90.75 78 ALA A N 1
ATOM 582 C CA . ALA A 1 78 ? -8.854 -6.857 1.027 1.00 90.75 78 ALA A CA 1
ATOM 583 C C . ALA A 1 78 ? -9.548 -7.331 -0.261 1.00 90.75 78 ALA A C 1
ATOM 585 O O . ALA A 1 78 ? -10.736 -7.105 -0.473 1.00 90.75 78 ALA A O 1
ATOM 586 N N . GLY A 1 79 ? -8.801 -8.001 -1.133 1.00 90.25 79 GLY A N 1
ATOM 587 C CA . GLY A 1 79 ? -9.282 -8.436 -2.442 1.00 90.25 79 GLY A CA 1
ATOM 588 C C . GLY A 1 79 ? -9.181 -7.372 -3.532 1.00 90.25 79 GLY A C 1
ATOM 589 O O . GLY A 1 79 ? -9.311 -7.733 -4.698 1.00 90.25 79 GLY A 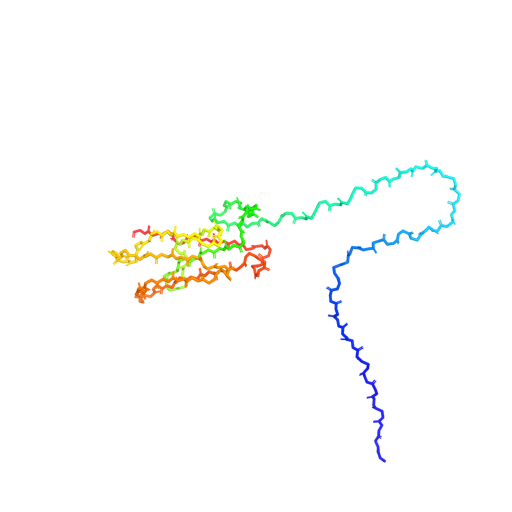O 1
ATOM 590 N N . THR A 1 80 ? -8.902 -6.108 -3.187 1.00 92.06 80 THR A N 1
ATOM 591 C CA . THR A 1 80 ? -8.693 -5.048 -4.182 1.00 92.06 80 THR A CA 1
ATOM 592 C C . THR A 1 80 ? -7.533 -5.404 -5.102 1.00 92.06 80 THR A C 1
ATOM 594 O O . THR A 1 80 ? -6.421 -5.677 -4.639 1.00 92.06 80 THR A O 1
ATOM 597 N N . GLU A 1 81 ? -7.805 -5.349 -6.400 1.00 94.00 81 GLU A N 1
ATOM 598 C CA . GLU A 1 81 ? -6.822 -5.434 -7.470 1.00 94.00 81 GLU A CA 1
ATOM 599 C C . GLU A 1 81 ? -6.603 -4.046 -8.061 1.00 94.00 81 GLU A C 1
ATOM 601 O O . GLU A 1 81 ? -7.539 -3.251 -8.180 1.00 94.00 81 GLU A O 1
ATOM 606 N N . PHE A 1 82 ? -5.361 -3.734 -8.406 1.00 90.75 82 PHE A N 1
ATOM 607 C CA . PHE A 1 82 ? -5.052 -2.534 -9.161 1.00 90.75 82 PHE A CA 1
ATOM 608 C C . PHE A 1 82 ? -3.759 -2.696 -9.949 1.00 90.75 82 PHE A C 1
ATOM 610 O O . PHE A 1 82 ? -2.831 -3.411 -9.566 1.00 90.75 82 PHE A O 1
ATOM 617 N N . ASP A 1 83 ? -3.726 -1.970 -11.053 1.00 92.69 83 ASP A N 1
ATOM 618 C CA . ASP A 1 83 ? -2.633 -1.949 -12.003 1.00 92.69 83 ASP A CA 1
ATOM 619 C C . ASP A 1 83 ? -1.653 -0.832 -11.661 1.00 92.69 83 ASP A C 1
ATOM 621 O O . ASP A 1 83 ? -2.049 0.297 -11.356 1.00 92.69 83 ASP A O 1
ATOM 625 N N . TRP A 1 84 ? -0.358 -1.138 -11.716 1.00 93.38 84 TRP A N 1
ATOM 626 C CA . TRP A 1 84 ? 0.692 -0.161 -11.465 1.00 93.38 84 TRP A CA 1
ATOM 627 C C . TRP A 1 84 ? 1.878 -0.344 -12.406 1.00 93.38 84 TRP A C 1
ATOM 629 O O . TRP A 1 84 ? 2.234 -1.466 -12.748 1.00 93.38 84 TRP A O 1
ATOM 639 N N . TYR A 1 85 ? 2.531 0.754 -12.788 1.00 91.62 85 TYR A N 1
ATOM 640 C CA . TYR A 1 85 ? 3.745 0.712 -13.602 1.00 91.62 85 TYR A CA 1
ATOM 641 C C . TYR A 1 85 ? 5.000 0.850 -12.734 1.00 91.62 85 TYR A C 1
ATOM 643 O O . TYR A 1 85 ? 5.177 1.838 -12.020 1.00 91.62 85 TYR A O 1
ATOM 651 N N . LEU A 1 86 ? 5.885 -0.143 -12.810 1.00 92.50 86 LEU A N 1
ATOM 652 C CA . LEU A 1 86 ? 7.203 -0.143 -12.172 1.00 92.50 86 LEU A CA 1
ATOM 653 C C . LEU A 1 86 ? 8.276 -0.036 -13.265 1.00 92.50 86 LEU A C 1
ATOM 655 O O . LEU A 1 86 ? 8.518 -1.016 -13.965 1.00 92.50 86 LEU A O 1
ATOM 659 N N . ASP A 1 87 ? 8.893 1.143 -13.422 1.00 87.81 87 ASP A N 1
ATOM 660 C CA . ASP A 1 87 ? 9.868 1.451 -14.493 1.00 87.81 87 ASP A CA 1
ATOM 661 C C . ASP A 1 87 ? 9.393 0.935 -15.877 1.00 87.81 87 ASP A C 1
ATOM 663 O O . ASP A 1 87 ? 10.037 0.096 -16.504 1.00 87.81 87 ASP A O 1
ATOM 667 N N . ASP A 1 88 ? 8.207 1.382 -16.307 1.00 88.06 88 ASP A N 1
ATOM 668 C CA . ASP A 1 88 ? 7.547 1.050 -17.587 1.00 88.06 88 ASP A CA 1
ATOM 669 C C . ASP A 1 88 ? 6.982 -0.371 -17.729 1.00 88.06 88 ASP A C 1
ATOM 671 O O . ASP A 1 88 ? 6.435 -0.731 -18.773 1.00 88.06 88 ASP A O 1
ATOM 675 N N . ARG A 1 89 ? 7.032 -1.188 -16.674 1.00 90.06 89 ARG A N 1
ATOM 676 C CA . ARG A 1 89 ? 6.393 -2.510 -16.666 1.00 90.06 89 ARG A CA 1
ATOM 677 C C . ARG A 1 89 ? 5.088 -2.484 -15.896 1.00 90.06 89 ARG A C 1
ATOM 679 O O . ARG A 1 89 ? 5.078 -2.148 -14.715 1.00 90.06 89 ARG A O 1
ATOM 686 N N . LEU A 1 90 ? 4.011 -2.894 -16.560 1.00 91.81 90 LEU A N 1
ATOM 687 C CA . LEU A 1 90 ? 2.729 -3.121 -15.912 1.00 91.81 90 LEU A CA 1
ATOM 688 C C . LEU A 1 90 ? 2.838 -4.306 -14.942 1.00 91.81 90 LEU A C 1
ATOM 690 O O . LEU A 1 90 ? 3.176 -5.423 -15.338 1.00 91.81 90 LEU A O 1
ATOM 694 N N . THR A 1 91 ? 2.507 -4.054 -13.684 1.00 92.69 91 THR A N 1
ATOM 695 C CA . THR A 1 91 ? 2.438 -5.035 -12.609 1.00 92.69 91 THR A CA 1
ATOM 696 C C . THR A 1 91 ? 1.052 -4.967 -11.984 1.00 92.69 91 THR A C 1
ATOM 698 O O . THR A 1 91 ? 0.641 -3.932 -11.461 1.00 92.69 91 THR A O 1
ATOM 701 N N . VAL A 1 92 ? 0.351 -6.098 -12.006 1.00 93.31 92 VAL A N 1
ATOM 702 C CA . VAL A 1 92 ? -0.918 -6.262 -11.293 1.00 93.31 92 VAL A CA 1
ATOM 703 C C . VAL A 1 92 ? -0.618 -6.526 -9.821 1.00 93.31 92 VAL A C 1
ATOM 705 O O . VAL A 1 92 ? 0.195 -7.399 -9.489 1.00 93.31 92 VAL A O 1
ATOM 708 N N . LEU A 1 93 ? -1.265 -5.766 -8.943 1.00 95.00 93 LEU A N 1
ATOM 709 C CA . LEU A 1 93 ? -1.147 -5.870 -7.495 1.00 95.00 93 LEU A CA 1
ATOM 710 C C . LEU A 1 93 ? -2.499 -6.264 -6.910 1.00 95.00 93 LEU A C 1
ATOM 712 O O . LEU A 1 93 ? -3.522 -5.673 -7.247 1.00 95.00 93 LEU A O 1
ATOM 716 N N . ARG A 1 94 ? -2.503 -7.244 -6.003 1.00 94.94 94 ARG A N 1
ATOM 717 C CA . ARG A 1 94 ? -3.711 -7.676 -5.294 1.00 94.94 94 ARG A CA 1
ATOM 718 C C . ARG A 1 94 ? -3.475 -7.742 -3.798 1.00 94.94 94 ARG A C 1
ATOM 720 O O . ARG A 1 94 ? -2.562 -8.432 -3.345 1.00 94.94 94 ARG A O 1
ATOM 727 N N . LEU A 1 95 ? -4.347 -7.097 -3.030 1.00 95.00 95 LEU A N 1
ATOM 728 C CA . LEU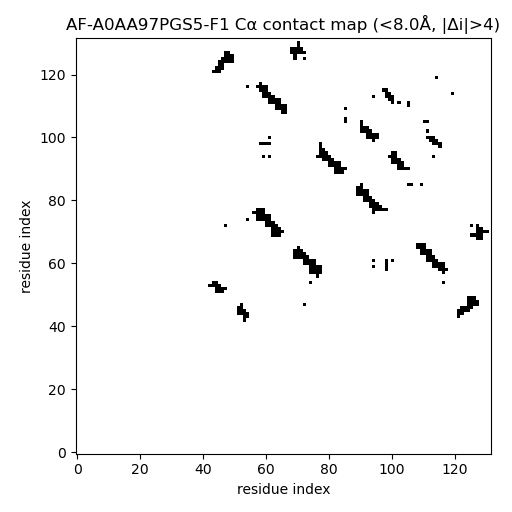 A 1 95 ? -4.403 -7.275 -1.582 1.00 95.00 95 LEU A CA 1
ATOM 729 C C . LEU A 1 95 ? -5.111 -8.587 -1.236 1.00 95.00 95 LEU A C 1
ATOM 731 O O . LEU A 1 95 ? -6.216 -8.860 -1.704 1.00 95.00 95 LEU A O 1
ATOM 735 N N . ARG A 1 96 ? -4.490 -9.405 -0.392 1.00 94.75 96 ARG A N 1
ATOM 736 C CA . ARG A 1 96 ? -5.109 -10.593 0.204 1.00 94.75 96 ARG A CA 1
ATOM 737 C C . ARG A 1 96 ? -5.978 -10.225 1.406 1.00 94.75 96 ARG A C 1
ATOM 739 O O . ARG A 1 96 ? -5.952 -9.098 1.890 1.00 94.75 96 ARG A O 1
ATOM 746 N N . SER A 1 97 ? -6.729 -11.207 1.903 1.00 92.31 97 SER A N 1
ATOM 747 C CA . SER A 1 97 ? -7.527 -11.105 3.136 1.00 92.31 97 SER A CA 1
ATOM 748 C C . SER A 1 97 ? -6.695 -10.788 4.380 1.00 92.31 97 SER A C 1
ATOM 750 O O . SER A 1 97 ? -7.202 -10.185 5.318 1.00 92.31 97 SER A O 1
ATOM 752 N N . ASP A 1 98 ? -5.414 -11.152 4.394 1.00 93.62 98 ASP A N 1
ATOM 753 C CA . ASP A 1 98 ? -4.474 -10.829 5.469 1.00 93.62 98 ASP A CA 1
ATOM 754 C C . ASP A 1 98 ? -3.731 -9.496 5.256 1.00 93.62 98 ASP A C 1
ATOM 756 O O . ASP A 1 98 ? -2.820 -9.184 6.022 1.00 93.62 98 ASP A O 1
ATOM 760 N N . CYS A 1 99 ? -4.131 -8.711 4.248 1.00 95.06 99 CYS A N 1
ATOM 761 C CA . CYS A 1 99 ? -3.474 -7.497 3.761 1.00 95.06 99 CYS A CA 1
ATOM 762 C C . CYS A 1 99 ? -2.075 -7.699 3.161 1.00 95.06 99 CYS A C 1
ATOM 764 O O . CYS A 1 99 ? -1.452 -6.716 2.768 1.00 95.06 99 CYS A O 1
ATOM 766 N N . SER A 1 100 ? -1.585 -8.936 3.012 1.00 95.31 100 SER A N 1
ATOM 767 C CA . SER A 1 100 ? -0.373 -9.189 2.228 1.00 95.31 100 SER A CA 1
ATOM 768 C C . SER A 1 100 ? -0.627 -8.938 0.738 1.00 95.31 100 SER A C 1
ATOM 770 O O . SER A 1 100 ? -1.763 -8.994 0.258 1.00 95.31 100 SER A O 1
ATOM 772 N N . VAL A 1 101 ? 0.432 -8.642 -0.017 1.00 95.69 101 VAL A N 1
ATOM 773 C CA . VAL A 1 101 ? 0.320 -8.292 -1.438 1.00 95.69 101 VAL A CA 1
ATOM 774 C C . VAL A 1 101 ? 0.759 -9.459 -2.305 1.00 95.69 101 VAL A C 1
ATOM 776 O O . VAL A 1 101 ? 1.888 -9.934 -2.197 1.00 95.69 101 VAL A O 1
ATOM 779 N N . ILE A 1 102 ? -0.117 -9.887 -3.209 1.00 94.31 102 ILE A N 1
ATOM 780 C CA . ILE A 1 102 ? 0.281 -10.682 -4.369 1.00 94.31 102 ILE A CA 1
ATOM 781 C C . ILE A 1 102 ? 0.698 -9.701 -5.457 1.00 94.31 102 ILE A C 1
ATOM 783 O O . ILE A 1 102 ? -0.028 -8.758 -5.771 1.00 94.31 102 ILE A O 1
ATOM 787 N N . SER A 1 103 ? 1.864 -9.936 -6.042 1.00 92.69 103 SER A N 1
ATOM 788 C CA . SER A 1 103 ? 2.358 -9.161 -7.173 1.00 92.69 103 SER A CA 1
ATOM 789 C C . SER A 1 103 ? 3.015 -10.086 -8.185 1.00 92.69 103 SER A C 1
ATOM 791 O O . SER A 1 103 ? 3.468 -11.180 -7.837 1.00 92.69 103 SER A O 1
ATOM 793 N N . GLY A 1 104 ? 3.045 -9.643 -9.440 1.00 87.81 104 GLY A N 1
ATOM 794 C CA . GLY A 1 104 ? 3.925 -10.225 -10.447 1.00 87.81 104 GLY A CA 1
ATOM 795 C C . GLY A 1 104 ? 5.397 -9.911 -10.158 1.00 87.81 104 GLY A C 1
ATOM 796 O O . GLY A 1 104 ? 5.820 -9.721 -9.019 1.00 87.81 104 GLY A O 1
ATOM 797 N N . TYR A 1 105 ? 6.205 -9.825 -11.210 1.00 89.56 105 TYR A N 1
ATOM 798 C CA . TYR A 1 105 ? 7.594 -9.406 -11.059 1.00 89.56 105 TYR A CA 1
ATOM 799 C C . TYR A 1 105 ? 7.686 -7.959 -10.539 1.00 89.56 105 TYR A C 1
ATOM 801 O O . TYR A 1 105 ? 7.120 -7.038 -11.130 1.00 89.56 105 TYR A O 1
ATOM 809 N N . VAL A 1 106 ? 8.436 -7.769 -9.451 1.00 92.88 106 VAL A N 1
ATOM 810 C CA . VAL A 1 106 ? 8.771 -6.459 -8.879 1.00 92.88 106 VAL A CA 1
ATOM 811 C C . VAL A 1 106 ? 10.277 -6.236 -9.078 1.00 92.88 106 VAL A C 1
ATOM 813 O O . VAL A 1 106 ? 11.078 -6.877 -8.390 1.00 92.88 106 VAL A O 1
ATOM 816 N N . PRO A 1 107 ? 10.699 -5.386 -10.035 1.00 91.94 107 PRO A N 1
ATOM 817 C CA . PRO A 1 107 ? 12.116 -5.131 -10.274 1.00 91.94 107 PRO A CA 1
ATOM 818 C C . PRO A 1 107 ? 12.755 -4.422 -9.082 1.00 91.94 107 PRO A C 1
ATOM 820 O O . PRO A 1 107 ? 12.149 -3.547 -8.474 1.00 91.94 107 PRO A O 1
ATOM 823 N N . LYS A 1 108 ? 14.021 -4.715 -8.775 1.00 92.94 108 LYS A N 1
ATOM 824 C CA . LYS A 1 108 ? 14.781 -3.854 -7.855 1.00 92.94 108 LYS A CA 1
ATOM 825 C C . LYS A 1 108 ? 14.975 -2.467 -8.497 1.00 92.94 108 LYS A C 1
ATOM 827 O O . LYS A 1 108 ? 15.229 -2.414 -9.697 1.00 92.94 108 LYS A O 1
ATOM 832 N N . PRO A 1 109 ? 14.908 -1.363 -7.727 1.00 93.88 109 PRO A N 1
ATOM 833 C CA . PRO A 1 109 ? 14.815 -1.291 -6.265 1.00 93.88 109 PRO A CA 1
ATOM 834 C C . PRO A 1 109 ? 13.375 -1.137 -5.738 1.00 93.88 109 PRO A C 1
ATOM 836 O O . PRO A 1 109 ? 13.178 -0.602 -4.647 1.00 93.88 109 PRO A O 1
ATOM 839 N N . TRP A 1 110 ? 12.362 -1.552 -6.497 1.00 95.31 110 TRP A N 1
ATOM 840 C CA . TRP A 1 110 ? 10.975 -1.467 -6.059 1.00 95.31 110 TRP A CA 1
ATOM 841 C C . TRP A 1 110 ? 10.646 -2.487 -4.976 1.00 95.31 110 TRP A C 1
ATOM 843 O O . TRP A 1 110 ? 11.201 -3.586 -4.917 1.00 95.31 110 TRP A O 1
ATOM 853 N N . LYS A 1 111 ? 9.697 -2.111 -4.126 1.00 95.38 111 LYS A N 1
ATOM 854 C CA . LYS A 1 111 ? 9.096 -2.970 -3.114 1.00 95.38 111 LYS A CA 1
ATOM 855 C C . LYS A 1 111 ? 7.622 -2.617 -2.997 1.00 95.38 111 LYS A C 1
ATOM 857 O O . LYS A 1 111 ? 7.278 -1.443 -2.910 1.00 95.38 111 LYS A O 1
ATOM 862 N N . VAL A 1 112 ? 6.762 -3.626 -2.953 1.00 95.12 112 VAL A N 1
ATOM 863 C CA . VAL A 1 112 ? 5.337 -3.446 -2.667 1.00 95.12 112 VAL A CA 1
ATOM 864 C C . VAL A 1 112 ? 5.042 -4.077 -1.314 1.00 95.12 112 VAL A C 1
ATOM 866 O O . VAL A 1 112 ? 5.503 -5.181 -1.028 1.00 95.12 112 VAL A O 1
ATOM 869 N N . GLN A 1 113 ? 4.345 -3.342 -0.456 1.00 94.88 113 GLN A N 1
ATOM 870 C CA . GLN A 1 113 ? 4.040 -3.731 0.917 1.00 94.88 113 GLN A CA 1
ATOM 871 C C . GLN A 1 113 ? 2.553 -3.559 1.166 1.00 94.88 113 GLN A C 1
ATOM 873 O O . GLN A 1 113 ? 1.946 -2.624 0.650 1.00 94.88 113 GLN A O 1
ATOM 878 N N . GLY A 1 114 ? 1.987 -4.451 1.961 1.00 94.94 114 GLY A N 1
ATOM 879 C CA . GLY A 1 114 ? 0.610 -4.362 2.402 1.00 94.94 114 GLY A CA 1
ATOM 880 C C . GLY A 1 114 ? 0.570 -4.614 3.896 1.00 94.94 114 GLY A C 1
ATOM 881 O O . GLY A 1 114 ? 1.238 -5.526 4.384 1.00 94.94 114 GLY A O 1
ATOM 882 N N . ASP A 1 115 ? -0.161 -3.769 4.608 1.00 94.62 115 ASP A N 1
ATOM 883 C CA . ASP A 1 115 ? -0.202 -3.766 6.063 1.00 94.62 115 ASP A CA 1
ATOM 884 C C . ASP A 1 115 ? -1.647 -3.650 6.537 1.00 94.62 115 ASP A C 1
ATOM 886 O O . ASP A 1 115 ? -2.475 -2.970 5.922 1.00 94.62 115 ASP A O 1
ATOM 890 N N . LYS A 1 116 ? -1.948 -4.298 7.662 1.00 93.75 116 LYS A N 1
ATOM 891 C CA . LYS A 1 116 ? -3.228 -4.116 8.345 1.00 93.75 116 LYS A CA 1
ATOM 892 C C . LYS A 1 116 ? -3.257 -2.751 9.009 1.00 93.75 116 LYS A C 1
ATOM 894 O O . LYS A 1 116 ? -2.337 -2.415 9.748 1.00 93.75 116 LYS A O 1
ATOM 899 N N . VAL A 1 117 ? -4.357 -2.024 8.852 1.00 91.50 117 VAL A N 1
ATOM 900 C CA . VAL A 1 117 ? -4.607 -0.746 9.532 1.00 91.50 117 VAL A CA 1
ATOM 901 C C . VAL A 1 117 ? -4.453 -0.892 11.044 1.00 91.50 117 VAL A C 1
ATOM 903 O O . VAL A 1 117 ? -3.845 -0.042 11.688 1.00 91.50 117 VAL A O 1
ATOM 906 N N . SER A 1 118 ? -4.925 -2.001 11.620 1.00 89.31 118 SER A N 1
ATOM 907 C CA . SER A 1 118 ? -4.800 -2.298 13.054 1.00 89.31 118 SER A CA 1
ATOM 908 C C . SER A 1 118 ? -3.355 -2.430 13.551 1.00 89.31 118 SER A C 1
ATOM 910 O O . SER A 1 118 ? -3.129 -2.337 14.750 1.00 89.31 118 SER A O 1
ATOM 912 N N . ALA A 1 119 ? -2.393 -2.672 12.657 1.00 91.06 119 ALA A N 1
ATOM 913 C CA . ALA A 1 119 ? -0.974 -2.801 12.986 1.00 91.06 119 ALA A CA 1
ATOM 914 C C . ALA A 1 119 ? -0.179 -1.504 12.745 1.00 91.06 119 ALA A C 1
ATOM 916 O O . ALA A 1 119 ? 1.006 -1.443 13.067 1.00 91.06 119 ALA A O 1
ATOM 917 N N . LEU A 1 120 ? -0.807 -0.478 12.163 1.00 90.81 120 LEU A N 1
ATOM 918 C CA . LEU A 1 120 ? -0.181 0.823 11.935 1.00 90.81 120 LEU A CA 1
ATOM 919 C C . LEU A 1 120 ? -0.148 1.638 13.235 1.00 90.81 120 LEU A C 1
ATOM 921 O O . LEU A 1 120 ? -1.037 1.456 14.067 1.00 90.81 120 LEU A O 1
ATOM 925 N N . PRO A 1 121 ? 0.811 2.561 13.408 1.00 89.81 121 PRO A N 1
ATOM 926 C CA . PRO A 1 121 ? 0.769 3.527 14.500 1.00 89.81 121 PRO A CA 1
ATOM 927 C C . PRO A 1 121 ? -0.366 4.543 14.292 1.00 89.81 121 PRO A C 1
ATOM 929 O O . PRO A 1 121 ? -0.730 4.853 13.157 1.00 89.81 121 PRO A O 1
ATOM 932 N N . ASP A 1 122 ? -0.943 5.043 15.388 1.00 84.88 122 ASP A N 1
ATOM 933 C CA . ASP A 1 122 ? -2.111 5.944 15.370 1.00 84.88 122 ASP A CA 1
ATOM 934 C C . ASP A 1 122 ? -1.846 7.288 14.688 1.00 84.88 122 ASP A C 1
ATOM 936 O O . ASP A 1 122 ? -2.764 7.890 14.141 1.00 84.88 122 ASP A O 1
ATOM 940 N N . ASP A 1 123 ? -0.596 7.737 14.697 1.00 85.25 123 ASP A N 1
ATOM 941 C CA . ASP A 1 123 ? -0.127 8.990 14.116 1.00 85.25 123 ASP A CA 1
ATOM 942 C C . ASP A 1 123 ? 0.560 8.795 12.755 1.00 85.25 123 ASP A C 1
ATOM 944 O O . ASP A 1 123 ? 1.265 9.692 12.282 1.00 85.25 123 ASP A O 1
ATOM 948 N N . LEU A 1 124 ? 0.370 7.635 12.104 1.00 91.12 124 LEU A N 1
ATOM 949 C CA . LEU A 1 124 ? 1.021 7.352 10.828 1.00 91.12 124 LEU A CA 1
ATOM 950 C C . LEU A 1 124 ? 0.706 8.450 9.801 1.00 91.12 124 LEU A C 1
ATOM 952 O O . LEU A 1 124 ? -0.431 8.646 9.360 1.00 91.12 124 LEU A O 1
ATOM 956 N N . SER A 1 125 ? 1.780 9.095 9.359 1.00 93.56 125 SER A N 1
ATOM 957 C CA . SER A 1 125 ? 1.795 10.073 8.284 1.00 93.56 125 SER A CA 1
ATOM 958 C C . SER A 1 125 ? 2.757 9.606 7.200 1.00 93.56 125 SER A C 1
ATOM 960 O O . SER A 1 125 ? 3.934 9.347 7.454 1.00 93.56 125 SER A O 1
ATOM 962 N N . ILE A 1 126 ? 2.248 9.471 5.981 1.00 93.62 126 ILE A N 1
ATOM 963 C CA . ILE A 1 126 ? 3.011 9.063 4.807 1.00 93.62 126 ILE A CA 1
ATOM 964 C C . ILE A 1 126 ? 3.208 10.291 3.929 1.00 93.62 126 ILE A C 1
ATOM 966 O O . ILE A 1 126 ? 2.247 10.877 3.438 1.00 93.62 126 ILE A O 1
ATOM 970 N N . VAL A 1 127 ? 4.465 10.650 3.688 1.00 94.81 127 VAL A N 1
ATOM 971 C CA . VAL A 1 127 ? 4.828 11.639 2.670 1.00 94.81 127 VAL A CA 1
ATOM 972 C C . VAL A 1 127 ? 5.249 10.885 1.418 1.00 94.81 127 VAL A C 1
ATOM 974 O O . VAL A 1 127 ? 6.205 10.104 1.451 1.00 94.81 127 VAL A O 1
ATOM 977 N N . LEU A 1 128 ? 4.523 11.094 0.324 1.00 94.12 128 LEU A N 1
ATOM 978 C CA . LEU A 1 128 ? 4.837 10.492 -0.957 1.00 94.12 128 LEU A CA 1
ATOM 979 C C . LEU A 1 128 ? 6.012 11.233 -1.589 1.00 94.12 128 LEU A C 1
ATOM 981 O O . LEU A 1 128 ? 6.068 12.463 -1.679 1.00 94.12 128 LEU A O 1
ATOM 985 N N . ALA A 1 129 ? 6.986 10.465 -2.057 1.00 92.75 129 ALA A N 1
ATOM 986 C CA . ALA A 1 129 ? 8.055 11.014 -2.857 1.00 92.75 129 ALA A CA 1
ATOM 987 C C . ALA A 1 129 ? 7.493 11.398 -4.226 1.00 92.75 129 ALA A C 1
ATOM 989 O O . ALA A 1 129 ? 7.049 10.548 -4.998 1.00 92.75 129 ALA A O 1
ATOM 990 N N . LYS A 1 130 ? 7.557 12.694 -4.537 1.00 82.12 130 LYS A N 1
ATOM 991 C CA . LYS A 1 130 ? 7.229 13.199 -5.868 1.00 82.12 130 LYS A CA 1
ATOM 992 C C . LYS A 1 130 ? 8.202 12.603 -6.877 1.00 82.12 130 LYS A C 1
ATOM 994 O O . LYS A 1 130 ? 9.415 12.793 -6.762 1.00 82.12 130 LYS A O 1
ATOM 999 N N . TRP A 1 131 ? 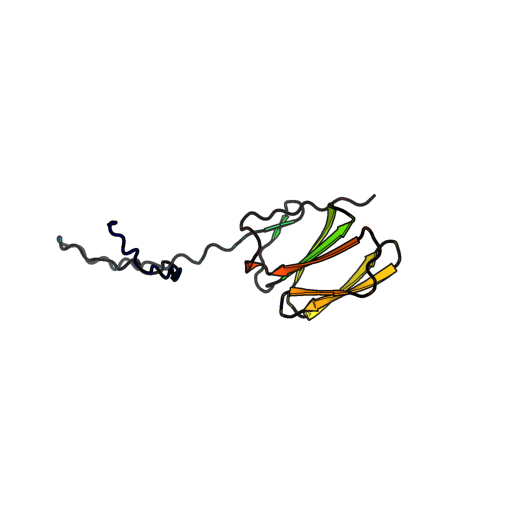7.661 11.896 -7.856 1.00 62.28 131 TRP A N 1
ATOM 1000 C CA . TRP A 1 131 ? 8.421 11.473 -9.019 1.00 62.28 131 TRP A CA 1
ATOM 1001 C C . TRP A 1 131 ? 8.492 12.644 -10.007 1.00 62.28 131 TRP A C 1
ATOM 1003 O O . TRP A 1 131 ? 7.475 13.291 -10.257 1.00 62.28 131 TRP A O 1
ATOM 1013 N N . LYS A 1 132 ? 9.693 12.956 -10.500 1.00 50.25 132 LYS A N 1
ATOM 1014 C CA . LYS A 1 132 ? 9.923 13.898 -11.603 1.00 50.25 132 LYS A CA 1
ATOM 1015 C C . LYS A 1 132 ? 10.273 13.118 -12.855 1.00 50.25 132 LYS A C 1
ATOM 1017 O O . LYS A 1 132 ? 10.985 12.101 -12.698 1.00 50.25 132 LYS A O 1
#

pLDDT: mean 74.84, std 23.81, range [29.91, 95.69]

Organism: Pyricularia oryzae (strain Y34) (NCBI:txid1143189)

Solvent-accessible surface area (backbone atoms only — not comparable to full-atom values): 8630 Å² total; per-residue (Å²): 138,88,81,89,78,90,76,79,89,75,82,78,73,82,66,81,92,81,71,87,74,81,76,80,76,90,73,82,91,78,97,68,86,76,78,77,70,77,76,73,77,82,78,66,52,34,28,53,71,82,42,80,41,64,70,85,83,31,59,16,34,41,38,38,24,54,64,97,40,39,57,44,73,46,75,40,41,57,65,46,69,50,80,43,71,60,93,90,39,85,28,56,36,31,31,34,87,82,16,43,64,50,63,60,84,70,60,84,62,45,47,77,47,36,40,42,52,92,78,51,65,70,78,43,67,45,67,58,49,82,84,129

Mean predicted aligned error: 14.5 Å

Foldseek 3Di:
DDDDDDDDDDPPPVDPPPDPPPPDDDDDDDPDPPPPPPPDPDQQWEAEQNDTDGCPPFFKKKFKDAAPATQDIDTDHAQDWDWDDDPNDIKIWHQHNQQAIDIDDDDPPMDMGMDTPVPDDSHHHHYHDDDD